Protein AF-A0A2K2TUQ7-F1 (afdb_monomer_lite)

Sequence (131 aa):
MGMMKKVKQNEDGFTLVEMLAVLVIIAVLAAVAVPSMTGFIKDAQKKSHTVQARAVLVAAQTVATEYTQRDGEPDNLKKEIVELIGDNYITEDEIGDIEIDAETRKVLSIEYTPKGGKKITINSEGVTYED

Radius of gyration: 29.23 Å; chains: 1; bounding box: 45×23×105 Å

Secondary structure (DSSP, 8-state):
------------PPPHHHHHHHHHHHHHHHHHHHHHHHHHHHHHHHHHHHHHHHHHHHHHHHHHHHHHH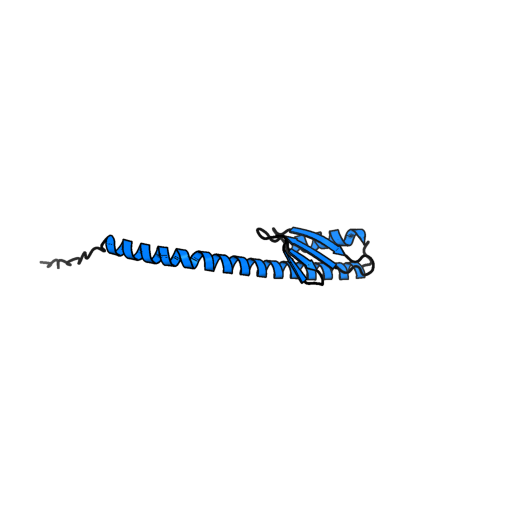TT--GGGHHHHHHHHHHHHH-SS-EEEEEEE-TTT--EEEEEEE-TTS--EEEETTEEEE--

Foldseek 3Di:
DDDPDDDPDPCPDDDPVNVVVVVVVVVVVCVVVVVVVVVVVLVVVVVVVQVLQVVLLVQLQVQLVVCVVVVHDLVCSVVSSQVVCCVPRNPPKDKDDWDADSPVRGTAWTWIGHVPAFIWIQGPVGIDTDD

Structure (mmCIF, N/CA/C/O backbone):
data_AF-A0A2K2TUQ7-F1
#
_entry.id   AF-A0A2K2TUQ7-F1
#
loop_
_atom_site.group_PDB
_atom_site.id
_atom_site.type_symbol
_atom_site.label_atom_id
_atom_site.label_alt_id
_atom_site.label_comp_id
_atom_site.label_asym_id
_atom_site.label_entity_id
_atom_site.label_seq_id
_atom_site.pdbx_PDB_ins_code
_atom_site.Cartn_x
_atom_site.Cartn_y
_atom_site.Cartn_z
_atom_site.occupancy
_atom_site.B_iso_or_equiv
_atom_site.auth_seq_id
_atom_site.auth_comp_id
_atom_site.auth_asym_id
_atom_site.auth_atom_id
_atom_site.pdbx_PDB_model_num
ATOM 1 N N . MET A 1 1 ? 9.849 -13.134 77.081 1.00 49.47 1 MET A N 1
ATOM 2 C CA . MET A 1 1 ? 8.401 -12.902 76.893 1.00 49.47 1 MET A CA 1
ATOM 3 C C . MET A 1 1 ? 8.230 -11.948 75.715 1.00 49.47 1 MET A C 1
ATOM 5 O O . MET A 1 1 ? 8.344 -10.745 75.894 1.00 49.47 1 MET A O 1
ATOM 9 N N . GLY A 1 2 ? 8.120 -12.475 74.493 1.00 50.34 2 GLY A N 1
ATOM 10 C CA . GLY A 1 2 ? 7.992 -11.656 73.282 1.00 50.34 2 GLY A CA 1
ATOM 11 C C . GLY A 1 2 ? 6.521 -11.383 72.983 1.00 50.34 2 GLY A C 1
ATOM 12 O O . GLY A 1 2 ? 5.758 -12.323 72.781 1.00 50.34 2 GLY A O 1
ATOM 13 N N . MET A 1 3 ? 6.109 -10.116 72.985 1.00 67.00 3 MET A N 1
ATOM 14 C CA . MET A 1 3 ? 4.757 -9.720 72.584 1.00 67.00 3 MET A CA 1
ATOM 15 C C . MET A 1 3 ? 4.631 -9.832 71.058 1.00 67.00 3 MET A C 1
ATOM 17 O O . MET A 1 3 ? 5.145 -8.988 70.327 1.00 67.00 3 MET A O 1
ATOM 21 N N . MET A 1 4 ? 3.933 -10.860 70.567 1.00 68.94 4 MET A N 1
ATOM 22 C CA . MET A 1 4 ? 3.491 -10.921 69.169 1.00 68.94 4 MET A CA 1
ATOM 23 C C . MET A 1 4 ? 2.420 -9.851 68.947 1.00 68.94 4 MET A C 1
ATOM 25 O O . MET A 1 4 ? 1.273 -9.979 69.378 1.00 68.94 4 MET A O 1
ATOM 29 N N . LYS A 1 5 ? 2.814 -8.760 68.291 1.00 67.56 5 LYS A N 1
ATOM 30 C CA . LYS A 1 5 ? 1.921 -7.678 67.880 1.00 67.56 5 LYS A CA 1
ATOM 31 C C . LYS A 1 5 ? 1.034 -8.210 66.747 1.00 67.56 5 LYS A C 1
ATOM 33 O O . LYS A 1 5 ? 1.520 -8.440 65.644 1.00 67.56 5 LYS A O 1
ATOM 38 N N . LYS A 1 6 ? -0.255 -8.449 67.023 1.00 65.38 6 LYS A N 1
ATOM 39 C CA . LYS A 1 6 ? -1.249 -8.805 65.996 1.00 65.38 6 LYS A CA 1
ATOM 40 C C . LYS A 1 6 ? -1.341 -7.660 64.986 1.00 65.38 6 LYS A C 1
ATOM 42 O O . LYS A 1 6 ? -1.893 -6.606 65.294 1.00 65.38 6 LYS A O 1
ATOM 47 N N . VAL A 1 7 ? -0.794 -7.871 63.795 1.00 70.88 7 VAL A N 1
ATOM 48 C CA . VAL A 1 7 ? -1.065 -7.030 62.629 1.00 70.88 7 VAL A CA 1
ATOM 49 C C . VAL A 1 7 ? -2.520 -7.293 62.247 1.00 70.88 7 VAL A C 1
ATOM 51 O O . VAL A 1 7 ? -2.854 -8.396 61.821 1.00 70.88 7 VAL A O 1
ATOM 54 N N . LYS A 1 8 ? -3.409 -6.321 62.474 1.00 64.88 8 LYS A N 1
ATOM 55 C CA . LYS A 1 8 ? -4.750 -6.344 61.879 1.00 64.88 8 LYS A CA 1
ATOM 56 C C . LYS A 1 8 ? -4.559 -6.170 60.375 1.00 64.88 8 LYS A C 1
ATOM 58 O O . LYS A 1 8 ? -4.152 -5.096 59.942 1.00 64.88 8 LYS A O 1
ATOM 63 N N . GLN A 1 9 ? -4.775 -7.232 59.608 1.00 65.75 9 GLN A N 1
ATOM 64 C CA . GLN A 1 9 ? -4.902 -7.122 58.162 1.00 65.75 9 GLN A CA 1
ATOM 65 C C . GLN A 1 9 ? -6.249 -6.440 57.901 1.00 65.75 9 GLN A C 1
ATOM 67 O O . GLN A 1 9 ? -7.291 -6.968 58.282 1.00 65.75 9 GLN A O 1
ATOM 72 N N . ASN A 1 10 ? -6.218 -5.221 57.361 1.00 64.81 10 ASN A N 1
ATOM 73 C CA . ASN A 1 10 ? -7.408 -4.579 56.811 1.00 64.81 10 ASN A CA 1
ATOM 74 C C . ASN A 1 10 ? -7.692 -5.267 55.476 1.00 64.81 10 ASN A C 1
ATOM 76 O O . ASN A 1 10 ? -7.174 -4.867 54.436 1.00 64.81 10 ASN A O 1
ATOM 80 N N . GLU A 1 11 ? -8.439 -6.362 55.532 1.00 65.50 11 GLU A N 1
ATOM 81 C CA . GLU A 1 11 ? -8.954 -7.063 54.359 1.00 65.50 11 GLU A CA 1
ATOM 82 C C . GLU A 1 11 ? -10.210 -6.338 53.859 1.00 65.50 11 GLU A C 1
ATOM 84 O O . GLU A 1 11 ? -11.313 -6.881 53.869 1.00 65.50 11 GLU A O 1
ATOM 89 N N . ASP A 1 12 ? -10.053 -5.078 53.447 1.00 71.25 12 ASP A N 1
ATOM 90 C CA . ASP A 1 12 ? -11.075 -4.387 52.665 1.00 71.25 12 ASP A CA 1
ATOM 91 C C . ASP A 1 12 ? -11.025 -4.975 51.246 1.00 71.25 12 ASP A C 1
ATOM 93 O O . ASP A 1 12 ? -10.290 -4.523 50.367 1.00 71.25 12 ASP A O 1
ATOM 97 N N . GLY A 1 13 ? -11.727 -6.094 51.065 1.00 71.62 13 GLY A N 1
ATOM 98 C CA . GLY A 1 13 ? -11.844 -6.785 49.787 1.00 71.62 13 GLY A CA 1
ATOM 99 C C . GLY A 1 13 ? -12.609 -5.937 48.775 1.00 71.62 13 GLY A C 1
ATOM 100 O O . GLY A 1 13 ? -13.677 -5.403 49.071 1.00 71.62 13 GLY A O 1
ATOM 101 N N . PHE A 1 14 ? -12.067 -5.841 47.562 1.00 75.31 14 PHE A N 1
ATOM 102 C CA . PHE A 1 14 ? -12.708 -5.153 46.445 1.00 75.31 14 PHE A CA 1
ATOM 103 C C . PHE A 1 14 ? -14.056 -5.810 46.125 1.00 75.31 14 PHE A C 1
ATOM 105 O O . PHE A 1 14 ? -14.159 -7.040 46.053 1.00 75.31 14 PHE A O 1
ATOM 112 N N . THR A 1 15 ? -15.106 -5.014 45.933 1.00 88.94 15 THR A N 1
ATOM 113 C CA . THR A 1 15 ? -16.432 -5.578 45.658 1.00 88.94 15 THR A CA 1
ATOM 114 C C . THR A 1 15 ? -16.538 -6.016 44.195 1.00 88.94 15 THR A C 1
ATOM 116 O O . THR A 1 15 ? -16.016 -5.369 43.287 1.00 88.94 15 THR A O 1
ATOM 119 N N . LEU A 1 16 ? -17.256 -7.113 43.929 1.00 88.94 16 LEU A N 1
ATOM 120 C CA . LEU A 1 16 ? -17.488 -7.590 42.555 1.00 88.94 16 LEU A CA 1
ATOM 121 C C . LEU A 1 16 ? -18.169 -6.528 41.678 1.00 88.94 16 LEU A C 1
ATOM 123 O O . LEU A 1 16 ? -17.902 -6.441 40.482 1.00 88.94 16 LEU A O 1
ATOM 127 N N . VAL A 1 17 ? -19.027 -5.706 42.289 1.00 91.81 17 VAL A N 1
ATOM 128 C CA . VAL A 1 17 ? -19.737 -4.605 41.623 1.00 91.81 17 VAL A CA 1
ATOM 129 C C . VAL A 1 17 ? -18.759 -3.557 41.096 1.00 91.81 17 VAL A C 1
ATOM 131 O O . VAL A 1 17 ? -18.927 -3.049 39.991 1.00 91.81 17 VAL A O 1
ATOM 134 N N . GLU A 1 18 ? -17.713 -3.265 41.857 1.00 89.94 18 GLU A N 1
ATOM 135 C CA . GLU A 1 18 ? -16.712 -2.259 41.517 1.00 89.94 18 GLU A CA 1
ATOM 136 C C . GLU A 1 18 ? -15.829 -2.726 40.352 1.00 89.94 18 GLU A C 1
ATOM 138 O O . GLU A 1 18 ? -15.591 -1.967 39.413 1.00 89.94 18 GLU A O 1
ATOM 143 N N . MET A 1 19 ? -15.467 -4.015 40.314 1.00 90.62 19 MET A N 1
ATOM 144 C CA . MET A 1 19 ? -14.820 -4.612 39.135 1.00 90.62 19 MET A CA 1
ATOM 145 C C . MET A 1 19 ? -15.737 -4.598 37.906 1.00 90.62 19 MET A C 1
ATOM 147 O O . MET A 1 19 ? -15.283 -4.318 36.797 1.00 90.62 19 MET A O 1
ATOM 151 N N . LEU A 1 20 ? -17.030 -4.875 38.088 1.00 93.12 20 LEU A N 1
ATOM 152 C CA . LEU A 1 20 ? -17.999 -4.893 36.993 1.00 93.12 20 LEU A CA 1
ATOM 153 C C . LEU A 1 20 ? -18.178 -3.502 36.372 1.00 93.12 20 LEU A C 1
ATOM 155 O O . LEU A 1 20 ? -18.184 -3.381 35.148 1.00 93.12 20 LEU A O 1
ATOM 159 N N . ALA A 1 21 ? -18.252 -2.450 37.192 1.00 93.81 21 ALA A N 1
ATOM 160 C CA . ALA A 1 21 ? -18.336 -1.073 36.711 1.00 93.81 21 ALA A CA 1
ATOM 161 C C . ALA A 1 21 ? -17.116 -0.684 35.853 1.00 93.81 21 ALA A C 1
ATOM 163 O O . ALA A 1 21 ? -17.275 -0.095 34.783 1.00 93.81 21 ALA A O 1
ATOM 164 N N . VAL A 1 22 ? -15.905 -1.070 36.269 1.00 95.56 22 VAL A N 1
ATOM 165 C CA . VAL A 1 22 ? -14.669 -0.800 35.514 1.00 95.56 22 VAL A CA 1
ATOM 166 C C . VAL A 1 22 ? -14.653 -1.545 34.178 1.00 95.56 22 VAL A C 1
ATOM 168 O O . VAL A 1 22 ? -14.345 -0.946 33.147 1.00 95.56 22 VAL A O 1
ATOM 171 N N . LEU A 1 23 ? -15.030 -2.828 34.164 1.00 95.31 23 LEU A N 1
ATOM 172 C CA . LEU A 1 23 ? -15.088 -3.619 32.931 1.00 95.31 23 LEU A CA 1
ATOM 173 C C . LEU A 1 23 ? -16.087 -3.044 31.924 1.00 95.31 23 LEU A C 1
ATOM 175 O O . LEU A 1 23 ? -15.787 -2.999 30.733 1.00 95.31 23 LEU A O 1
ATOM 179 N N . VAL A 1 24 ? -17.239 -2.556 32.392 1.00 96.62 24 VAL A N 1
ATOM 180 C CA . VAL A 1 24 ? -18.231 -1.891 31.535 1.00 96.62 24 VAL A CA 1
ATOM 181 C C . VAL A 1 24 ? -17.653 -0.616 30.916 1.00 96.62 24 VAL A C 1
ATOM 183 O O . VAL A 1 24 ? -17.793 -0.411 29.712 1.00 96.62 24 VAL A O 1
ATOM 186 N N . ILE A 1 25 ? -16.954 0.214 31.697 1.00 96.75 25 ILE A N 1
ATOM 187 C CA . ILE A 1 25 ? -16.318 1.435 31.175 1.00 96.75 25 ILE A CA 1
ATOM 188 C C . ILE A 1 25 ? -15.240 1.085 30.137 1.00 96.75 25 ILE A C 1
ATOM 190 O O . ILE A 1 25 ? -15.238 1.657 29.047 1.00 96.75 25 ILE A O 1
ATOM 194 N N . ILE A 1 26 ? -14.361 0.116 30.426 1.00 97.00 26 ILE A N 1
ATOM 195 C CA . ILE A 1 26 ? -13.328 -0.342 29.480 1.00 97.00 26 ILE A CA 1
ATOM 196 C C . ILE A 1 26 ? -13.967 -0.890 28.199 1.00 97.00 26 ILE A C 1
ATOM 198 O O . ILE A 1 26 ? -13.486 -0.583 27.111 1.00 97.00 26 ILE A O 1
ATOM 202 N N . ALA A 1 27 ? -15.061 -1.650 28.302 1.00 97.00 27 ALA A N 1
ATOM 203 C CA . ALA A 1 27 ? -15.759 -2.201 27.144 1.00 97.00 27 ALA A CA 1
ATOM 204 C C . ALA A 1 27 ? -16.307 -1.101 26.221 1.00 97.00 27 ALA A C 1
ATOM 206 O O . ALA A 1 27 ? -16.131 -1.177 25.005 1.00 97.00 27 ALA A O 1
ATOM 207 N N . VAL A 1 28 ? -16.913 -0.049 26.783 1.00 96.69 28 VAL A N 1
ATOM 208 C CA . VAL A 1 28 ? -17.416 1.096 26.004 1.00 96.69 28 VAL A CA 1
ATOM 209 C C . VAL A 1 28 ? -16.268 1.867 25.347 1.00 96.69 28 VAL A C 1
ATOM 211 O O . VAL A 1 28 ? -16.345 2.190 24.161 1.00 96.69 28 VAL A O 1
ATOM 214 N N . LEU A 1 29 ? -15.180 2.123 26.082 1.00 96.75 29 LEU A N 1
ATOM 215 C CA . LEU A 1 29 ? -14.001 2.801 25.535 1.00 96.75 29 LEU A CA 1
ATOM 216 C C . LEU A 1 29 ? -13.355 1.987 24.406 1.00 96.75 29 LEU A C 1
ATOM 218 O O . LEU A 1 29 ? -13.045 2.540 23.352 1.00 96.75 29 LEU A O 1
ATOM 222 N N . ALA A 1 30 ? -13.201 0.675 24.592 1.00 95.44 30 ALA A N 1
ATOM 223 C CA . ALA A 1 30 ? -12.648 -0.221 23.583 1.00 95.44 30 ALA A CA 1
ATOM 224 C C . ALA A 1 30 ? -13.522 -0.265 22.319 1.00 95.44 30 ALA A C 1
ATOM 226 O O . ALA A 1 30 ? -12.986 -0.206 21.213 1.00 95.44 30 ALA A O 1
ATOM 227 N N . ALA A 1 31 ? -14.852 -0.295 22.466 1.00 95.25 31 ALA A N 1
ATOM 228 C CA . ALA A 1 31 ? -15.782 -0.321 21.337 1.00 95.25 31 ALA A CA 1
ATOM 229 C C . ALA A 1 31 ? -15.633 0.897 20.405 1.00 95.25 31 ALA A C 1
ATOM 231 O O . ALA A 1 31 ? -15.765 0.755 19.191 1.00 95.25 31 ALA A O 1
ATOM 232 N N . VAL A 1 32 ? -15.317 2.078 20.949 1.00 93.69 32 VAL A N 1
ATOM 233 C CA . VAL A 1 32 ? -15.085 3.299 20.154 1.00 93.69 32 VAL A CA 1
ATOM 234 C C . VAL A 1 32 ? -13.627 3.409 19.684 1.00 93.69 32 VAL A C 1
ATOM 236 O O . VAL A 1 32 ? -13.367 3.851 18.564 1.00 93.69 32 VAL A O 1
ATOM 239 N N . ALA A 1 33 ? -12.662 2.995 20.508 1.00 92.56 33 ALA A N 1
ATOM 240 C CA . ALA A 1 33 ? -11.237 3.142 20.210 1.00 92.56 33 ALA A CA 1
ATOM 241 C C . ALA A 1 33 ? -10.733 2.174 19.125 1.00 92.56 33 ALA A C 1
ATOM 243 O O . ALA A 1 33 ? -9.972 2.582 18.246 1.00 92.56 33 ALA A O 1
ATOM 244 N N . VAL A 1 34 ? -11.166 0.908 19.152 1.00 92.44 34 VAL A N 1
ATOM 245 C CA . VAL A 1 34 ? -10.723 -0.130 18.203 1.00 92.44 34 VAL A CA 1
ATOM 246 C C . VAL A 1 34 ? -10.986 0.244 16.736 1.00 92.44 34 VAL A C 1
ATOM 248 O O . VAL A 1 34 ? -10.022 0.232 15.969 1.00 92.44 34 VAL A O 1
ATOM 251 N N . PRO A 1 35 ? -12.209 0.619 16.299 1.00 90.38 35 PRO A N 1
ATOM 252 C CA . PRO A 1 35 ? -12.451 0.940 14.890 1.00 90.38 35 PRO A CA 1
ATOM 253 C C . PRO A 1 35 ? -11.592 2.116 14.410 1.00 90.38 35 PRO A C 1
ATOM 255 O O . PRO A 1 35 ? -10.993 2.035 13.337 1.00 90.38 35 PRO A O 1
ATOM 258 N N . SER A 1 36 ? -11.445 3.157 15.237 1.00 90.06 36 SER A N 1
ATOM 259 C CA . SER A 1 36 ? -10.572 4.302 14.955 1.00 90.06 36 SER A CA 1
ATOM 260 C C . SER A 1 36 ? -9.122 3.859 14.728 1.00 90.06 36 SER A C 1
ATOM 262 O O . SER A 1 36 ? -8.532 4.144 13.685 1.00 90.06 36 SER A O 1
ATOM 264 N N . MET A 1 37 ? -8.572 3.056 15.645 1.00 90.69 37 MET A N 1
ATOM 265 C CA . MET A 1 37 ? -7.207 2.537 15.541 1.00 90.69 37 MET A CA 1
ATOM 266 C C . MET A 1 37 ? -7.013 1.649 14.303 1.00 90.69 37 MET A C 1
ATOM 268 O O . MET A 1 37 ? -6.002 1.775 13.614 1.00 90.69 37 MET A O 1
ATOM 272 N N . THR A 1 38 ? -7.990 0.800 13.962 1.00 90.62 38 THR A N 1
ATOM 27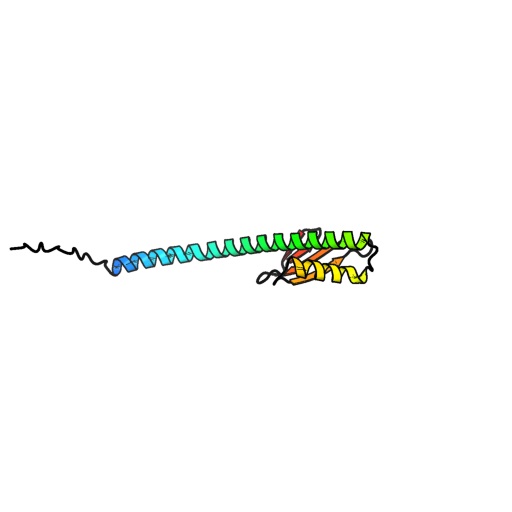3 C CA . THR A 1 38 ? -7.906 -0.028 12.745 1.00 90.62 38 THR A CA 1
ATOM 274 C C . THR A 1 38 ? -7.894 0.800 11.459 1.00 90.62 38 THR A C 1
ATOM 276 O O . THR A 1 38 ? -7.199 0.424 10.517 1.00 90.62 38 THR A O 1
ATOM 279 N N . GLY A 1 39 ? -8.605 1.933 11.411 1.00 89.06 39 GLY A N 1
ATOM 280 C CA . GLY A 1 39 ? -8.561 2.863 10.279 1.00 89.06 39 GLY A CA 1
ATOM 281 C C . GLY A 1 39 ? -7.169 3.468 10.092 1.00 89.06 39 GLY A C 1
ATOM 282 O O . GLY A 1 39 ? -6.592 3.362 9.011 1.00 89.06 39 GLY A O 1
ATOM 283 N N . PHE A 1 40 ? -6.576 3.990 11.171 1.00 91.00 40 PHE A N 1
ATOM 284 C CA . PHE A 1 40 ? -5.217 4.545 11.137 1.00 91.00 40 PHE A CA 1
ATOM 285 C C . PHE A 1 40 ? -4.162 3.521 10.706 1.00 91.00 40 PHE A C 1
ATOM 287 O O . PHE A 1 40 ? -3.250 3.864 9.954 1.00 91.00 40 PHE A O 1
ATOM 294 N N . ILE A 1 41 ? -4.285 2.266 11.152 1.00 91.25 41 ILE A N 1
ATOM 295 C CA . ILE A 1 41 ? -3.372 1.188 10.748 1.00 91.25 41 ILE A CA 1
ATOM 296 C C . ILE A 1 41 ? -3.482 0.927 9.241 1.00 91.25 41 ILE A C 1
ATOM 298 O O . ILE A 1 41 ? -2.455 0.857 8.569 1.00 91.25 41 ILE A O 1
ATOM 302 N N . LYS A 1 42 ? -4.702 0.843 8.693 1.00 90.44 42 LYS A N 1
ATOM 303 C CA . LYS A 1 42 ? -4.919 0.649 7.249 1.00 90.44 42 LYS A CA 1
ATOM 304 C C . LYS A 1 42 ? -4.340 1.800 6.425 1.00 90.44 42 LYS A C 1
ATOM 306 O O . LYS A 1 42 ? -3.680 1.556 5.419 1.00 90.44 42 LYS A O 1
ATOM 311 N N . ASP A 1 43 ? -4.527 3.042 6.868 1.00 91.25 43 ASP A N 1
ATOM 312 C CA . ASP A 1 43 ? -3.964 4.217 6.194 1.00 91.25 43 ASP A CA 1
ATOM 313 C C . ASP A 1 43 ? -2.432 4.242 6.249 1.00 91.25 43 ASP A C 1
ATOM 315 O O . ASP A 1 43 ? -1.776 4.574 5.258 1.00 91.25 43 ASP A O 1
ATOM 319 N N . ALA A 1 44 ? -1.847 3.880 7.394 1.00 92.19 44 ALA A N 1
ATOM 320 C CA . ALA A 1 44 ? -0.400 3.783 7.552 1.00 92.19 44 ALA A CA 1
ATOM 321 C C . ALA A 1 44 ? 0.191 2.688 6.650 1.00 92.19 44 ALA A C 1
ATOM 323 O O . ALA A 1 44 ? 1.175 2.944 5.956 1.00 92.19 44 ALA A O 1
ATOM 324 N N . GLN A 1 45 ? -0.441 1.511 6.596 1.00 91.00 45 GLN A N 1
ATOM 325 C CA . GLN A 1 45 ? -0.054 0.421 5.695 1.00 91.00 45 GLN A CA 1
ATOM 326 C C . GLN A 1 45 ? -0.149 0.854 4.232 1.00 91.00 45 GLN A C 1
ATOM 328 O O . GLN A 1 45 ? 0.835 0.756 3.503 1.00 91.00 45 GLN A O 1
ATOM 333 N N . LYS A 1 46 ? -1.281 1.441 3.815 1.00 90.69 46 LYS A N 1
ATOM 334 C CA . LYS A 1 46 ? -1.468 1.952 2.449 1.00 90.69 46 LYS A CA 1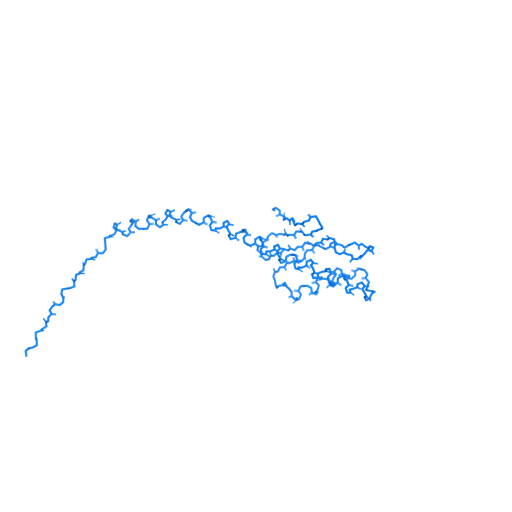
ATOM 335 C C . LYS A 1 46 ? -0.362 2.933 2.058 1.00 90.69 46 LYS A C 1
ATOM 337 O O . LYS A 1 46 ? 0.219 2.812 0.979 1.00 90.69 46 LYS A O 1
ATOM 342 N N . LYS A 1 47 ? -0.032 3.888 2.934 1.00 91.50 47 LYS A N 1
ATOM 343 C CA . LYS A 1 47 ? 1.063 4.845 2.704 1.00 91.50 47 LYS A CA 1
ATOM 344 C C . LYS A 1 47 ? 2.426 4.156 2.622 1.00 91.50 47 LYS A C 1
ATOM 346 O O . LYS A 1 47 ? 3.174 4.456 1.697 1.00 91.50 47 LYS A O 1
ATOM 351 N N . SER A 1 48 ? 2.731 3.232 3.534 1.00 90.81 48 SER A N 1
ATOM 352 C CA . SER A 1 48 ? 3.993 2.476 3.532 1.00 90.81 48 SER A CA 1
ATOM 353 C C . SER A 1 48 ? 4.178 1.717 2.222 1.00 90.81 48 SER A C 1
ATOM 355 O O . SER A 1 48 ? 5.202 1.867 1.559 1.00 90.81 48 SER A O 1
ATOM 357 N N . HIS A 1 49 ? 3.152 0.987 1.790 1.00 90.38 49 HIS A N 1
ATOM 358 C CA . HIS A 1 49 ? 3.192 0.233 0.542 1.00 90.38 49 HIS A CA 1
ATOM 359 C C . HIS A 1 49 ? 3.320 1.127 -0.687 1.00 90.38 49 HIS A C 1
ATOM 361 O O . HIS A 1 49 ? 4.013 0.793 -1.639 1.00 90.38 49 HIS A O 1
ATOM 367 N N . THR A 1 50 ? 2.716 2.313 -0.652 1.00 90.62 50 THR A N 1
ATOM 368 C CA . THR A 1 50 ? 2.873 3.299 -1.728 1.00 90.62 50 THR A CA 1
ATOM 369 C C . THR A 1 50 ? 4.307 3.808 -1.830 1.00 90.62 50 THR A C 1
ATOM 371 O O . THR A 1 50 ? 4.816 4.017 -2.928 1.00 90.62 50 THR A O 1
ATOM 374 N N . VAL A 1 51 ? 4.974 4.018 -0.693 1.00 90.12 51 VAL A N 1
ATOM 375 C CA . VAL A 1 51 ? 6.390 4.408 -0.663 1.00 90.12 51 VAL A CA 1
ATOM 376 C C . VAL A 1 51 ? 7.271 3.275 -1.192 1.00 90.12 51 VAL A C 1
ATOM 378 O O . VAL A 1 51 ? 8.161 3.542 -1.995 1.00 90.12 51 VAL A O 1
ATOM 381 N N . GLN A 1 52 ? 6.992 2.026 -0.808 1.00 87.94 52 GLN A N 1
ATOM 382 C CA . GLN A 1 52 ? 7.697 0.845 -1.322 1.00 87.94 52 GLN A CA 1
ATOM 383 C C . GLN A 1 52 ? 7.540 0.711 -2.840 1.00 87.94 52 GLN A C 1
ATOM 385 O O . GLN A 1 52 ? 8.534 0.644 -3.555 1.00 87.94 52 GLN A O 1
ATOM 390 N N . ALA A 1 53 ? 6.312 0.797 -3.351 1.00 88.88 53 ALA A N 1
ATOM 391 C CA . ALA A 1 53 ? 6.032 0.755 -4.782 1.00 88.88 53 ALA A CA 1
ATOM 392 C C . ALA A 1 53 ? 6.781 1.860 -5.556 1.00 88.88 53 ALA A C 1
ATOM 394 O O . ALA A 1 53 ? 7.324 1.623 -6.634 1.00 88.88 53 ALA A O 1
ATOM 395 N N . ARG A 1 54 ? 6.881 3.076 -4.994 1.00 89.44 54 ARG A N 1
ATOM 396 C CA . ARG A 1 54 ? 7.685 4.158 -5.593 1.00 89.44 54 ARG A CA 1
ATOM 397 C C . ARG A 1 54 ? 9.175 3.833 -5.608 1.00 89.44 54 ARG A C 1
ATOM 399 O O . ARG A 1 54 ? 9.846 4.168 -6.579 1.00 89.44 54 ARG A O 1
ATOM 406 N N . ALA A 1 55 ? 9.691 3.203 -4.556 1.00 88.25 55 ALA A N 1
ATOM 407 C CA . ALA A 1 55 ? 11.081 2.763 -4.519 1.00 88.25 55 ALA A CA 1
ATOM 408 C C . ALA A 1 55 ? 11.359 1.716 -5.610 1.00 88.25 55 ALA A C 1
ATOM 410 O O . ALA A 1 55 ? 12.361 1.832 -6.311 1.00 88.25 55 ALA A O 1
ATOM 411 N N . VAL A 1 56 ? 10.433 0.774 -5.823 1.00 88.38 56 VAL A N 1
ATOM 412 C CA . VAL A 1 56 ? 10.496 -0.210 -6.918 1.00 88.38 56 VAL A CA 1
ATOM 413 C C . VAL A 1 56 ? 10.511 0.478 -8.286 1.00 88.38 56 VAL A C 1
ATOM 415 O O . VAL A 1 56 ? 11.354 0.150 -9.116 1.00 88.38 56 VAL A O 1
ATOM 418 N N . LEU A 1 57 ? 9.659 1.486 -8.513 1.00 88.81 57 LEU A N 1
ATOM 419 C CA . LEU A 1 57 ? 9.675 2.263 -9.761 1.00 88.81 57 LEU A CA 1
ATOM 420 C C . LEU A 1 57 ? 11.027 2.935 -10.018 1.00 88.81 57 LEU A C 1
ATOM 422 O O . LEU A 1 57 ? 11.561 2.843 -11.121 1.00 88.81 57 LEU A O 1
ATOM 426 N N . VAL A 1 58 ? 11.596 3.590 -9.006 1.00 89.44 58 VAL A N 1
ATOM 427 C CA . VAL A 1 58 ? 12.906 4.245 -9.130 1.00 89.44 58 VAL A CA 1
ATOM 428 C C . VAL A 1 58 ? 14.012 3.218 -9.390 1.00 89.44 58 VAL A C 1
ATOM 430 O O . VAL A 1 58 ? 14.883 3.452 -10.231 1.00 89.44 58 VAL A O 1
ATOM 433 N N . ALA A 1 59 ? 13.971 2.064 -8.720 1.00 88.94 59 ALA A N 1
ATOM 434 C CA . ALA A 1 59 ? 14.921 0.981 -8.953 1.00 88.94 59 ALA A CA 1
ATOM 435 C C . ALA A 1 59 ? 14.823 0.453 -10.393 1.00 88.94 59 ALA A C 1
ATOM 437 O O . ALA A 1 59 ? 15.834 0.367 -11.085 1.00 88.94 59 ALA A O 1
ATOM 438 N N . ALA A 1 60 ? 13.612 0.208 -10.893 1.00 89.69 60 ALA A N 1
ATOM 439 C CA . ALA A 1 60 ? 13.384 -0.248 -12.261 1.00 89.69 60 ALA A CA 1
ATOM 440 C C . ALA A 1 60 ? 13.847 0.770 -13.305 1.00 89.69 60 ALA A C 1
ATOM 442 O O . ALA A 1 60 ? 14.458 0.400 -14.303 1.00 89.69 60 ALA A O 1
ATOM 443 N N . GLN A 1 61 ? 13.604 2.063 -13.069 1.00 89.69 61 GLN A N 1
ATOM 444 C CA . GLN A 1 61 ? 14.107 3.132 -13.934 1.00 89.69 61 GLN A CA 1
ATOM 445 C C . GLN A 1 61 ? 15.637 3.184 -13.948 1.00 89.69 61 GLN A C 1
ATOM 447 O O . GLN A 1 61 ? 16.236 3.436 -14.996 1.00 89.69 61 GLN A O 1
ATOM 452 N N . THR A 1 62 ? 16.269 2.925 -12.802 1.00 90.19 62 THR A N 1
ATOM 453 C CA . THR A 1 62 ? 17.730 2.851 -12.688 1.00 90.19 62 THR A CA 1
ATOM 454 C C . THR A 1 62 ? 18.265 1.681 -13.510 1.00 90.19 62 THR A C 1
ATOM 456 O O . THR A 1 62 ? 19.106 1.895 -14.381 1.00 90.19 62 THR A O 1
ATOM 459 N N . VAL A 1 63 ? 17.692 0.484 -13.337 1.00 89.19 63 VAL A N 1
ATOM 460 C CA . VAL A 1 63 ? 18.046 -0.708 -14.126 1.00 89.19 63 VAL A CA 1
ATOM 461 C C . VAL A 1 63 ? 17.844 -0.459 -15.622 1.00 89.19 63 VAL A C 1
ATOM 463 O O . VAL A 1 63 ? 18.745 -0.711 -16.412 1.00 89.19 63 VAL A O 1
ATOM 466 N N . ALA A 1 64 ? 16.709 0.113 -16.032 1.00 89.19 64 ALA A N 1
ATOM 467 C CA . ALA A 1 64 ? 16.440 0.418 -17.438 1.00 89.19 64 ALA A CA 1
ATOM 468 C C . ALA A 1 64 ? 17.440 1.413 -18.044 1.00 89.19 64 ALA A C 1
ATOM 470 O O . ALA A 1 64 ? 17.843 1.280 -19.206 1.00 89.19 64 ALA A O 1
ATOM 471 N N . THR A 1 65 ? 17.881 2.387 -17.249 1.00 89.19 65 THR A N 1
ATOM 472 C CA . THR A 1 65 ? 18.900 3.357 -17.658 1.00 89.19 65 THR A CA 1
ATOM 473 C C . THR A 1 65 ? 20.257 2.680 -17.854 1.00 89.19 65 THR A C 1
ATOM 475 O O . THR A 1 65 ? 20.904 2.900 -18.878 1.00 89.19 65 THR A O 1
ATOM 478 N N . GLU A 1 66 ? 20.680 1.832 -16.916 1.00 88.19 66 GLU A N 1
ATOM 479 C CA . GLU A 1 66 ? 21.933 1.069 -17.013 1.00 88.19 66 GLU A CA 1
ATOM 480 C C . GLU A 1 66 ? 21.912 0.074 -18.179 1.00 88.19 66 GLU A C 1
ATOM 482 O O . GLU A 1 66 ? 22.875 -0.024 -18.942 1.00 88.19 66 GLU A O 1
ATOM 487 N N . TYR A 1 67 ? 20.787 -0.614 -18.369 1.00 87.06 67 TYR A N 1
ATOM 488 C CA . TYR A 1 67 ? 20.579 -1.566 -19.455 1.00 87.06 67 TYR A CA 1
ATOM 489 C C . TYR A 1 67 ? 20.687 -0.900 -20.830 1.00 87.06 67 TYR A C 1
ATOM 491 O O . TYR A 1 67 ? 21.324 -1.420 -21.748 1.00 87.06 67 TYR A O 1
ATOM 499 N N . THR A 1 68 ? 20.114 0.300 -20.954 1.00 85.19 68 THR A N 1
ATOM 500 C CA . THR A 1 68 ? 20.183 1.098 -22.181 1.00 85.19 68 THR A CA 1
ATOM 501 C C . THR A 1 68 ? 21.609 1.551 -22.484 1.00 85.19 68 THR A C 1
ATOM 503 O O . THR A 1 68 ? 22.008 1.519 -23.642 1.00 85.19 68 THR A O 1
ATOM 506 N N . GLN A 1 69 ? 22.395 1.918 -21.466 1.00 87.19 69 GLN A N 1
ATOM 507 C CA . GLN A 1 69 ? 23.801 2.312 -21.642 1.00 87.19 69 GLN A CA 1
ATOM 508 C C . GLN A 1 69 ? 24.704 1.159 -22.096 1.00 87.19 69 GLN A C 1
ATOM 510 O O . GLN A 1 69 ? 25.746 1.398 -22.699 1.00 87.19 69 GLN A O 1
ATOM 515 N N . ARG A 1 70 ? 24.326 -0.083 -21.789 1.00 88.81 70 ARG A N 1
ATOM 516 C CA . ARG A 1 70 ? 25.088 -1.287 -22.142 1.00 88.81 70 ARG A CA 1
ATOM 517 C C . ARG A 1 70 ? 24.649 -1.920 -23.465 1.00 88.81 70 ARG A C 1
ATOM 519 O O . ARG A 1 70 ? 25.098 -3.024 -23.761 1.00 88.81 70 ARG A O 1
ATOM 526 N N . ASP A 1 71 ? 23.775 -1.252 -24.222 1.00 81.94 71 ASP A N 1
ATOM 527 C CA . ASP A 1 71 ? 23.174 -1.768 -25.458 1.00 81.94 71 ASP A CA 1
ATOM 528 C C . ASP A 1 71 ? 22.538 -3.160 -25.287 1.00 81.94 71 ASP A C 1
ATOM 530 O O . ASP A 1 71 ? 22.647 -4.033 -26.148 1.00 81.94 71 ASP A O 1
ATOM 534 N N . GLY A 1 72 ? 21.863 -3.377 -24.155 1.00 79.06 72 GLY A N 1
ATOM 535 C CA . GLY A 1 72 ? 21.156 -4.626 -23.899 1.00 79.06 72 GLY A CA 1
ATOM 536 C C . GLY A 1 72 ? 20.002 -4.880 -24.883 1.00 79.06 72 GLY A C 1
ATOM 537 O O . GLY A 1 72 ? 19.399 -3.951 -25.433 1.00 79.06 72 GLY A O 1
ATOM 538 N N . GLU A 1 73 ? 19.680 -6.157 -25.093 1.00 81.44 73 GLU A N 1
ATOM 539 C CA . GLU A 1 73 ? 18.584 -6.600 -25.956 1.00 81.44 73 GLU A CA 1
ATOM 540 C C . GLU A 1 73 ? 17.212 -6.227 -25.353 1.00 81.44 73 GLU A C 1
ATOM 542 O O . GLU A 1 73 ? 16.897 -6.660 -24.243 1.00 81.44 73 GLU A O 1
ATOM 547 N N . PRO A 1 74 ? 16.364 -5.450 -26.056 1.00 73.88 74 PRO A N 1
ATOM 548 C CA . PRO A 1 74 ? 15.128 -4.892 -25.493 1.00 73.88 74 PRO A CA 1
ATOM 549 C C . PRO A 1 74 ? 14.207 -5.914 -24.815 1.00 73.88 74 PRO A C 1
ATOM 551 O O . PRO A 1 74 ? 13.599 -5.610 -23.789 1.00 73.88 74 PRO A O 1
ATOM 554 N N . ASP A 1 75 ? 14.152 -7.133 -25.350 1.00 80.44 75 ASP A N 1
ATOM 555 C CA . ASP A 1 75 ? 13.266 -8.197 -24.876 1.00 80.44 75 ASP A CA 1
ATOM 556 C C . ASP A 1 75 ? 13.653 -8.727 -23.483 1.00 80.44 75 ASP A C 1
ATOM 558 O O . ASP A 1 75 ? 12.805 -9.244 -22.755 1.00 80.44 75 ASP A O 1
ATOM 562 N N . ASN A 1 76 ? 14.910 -8.544 -23.063 1.00 85.38 76 ASN A N 1
ATOM 563 C CA . ASN A 1 76 ? 15.406 -9.030 -21.773 1.00 85.38 76 ASN A CA 1
ATOM 564 C C . ASN A 1 76 ? 15.315 -7.985 -20.651 1.00 85.38 76 ASN A C 1
ATOM 566 O O . ASN A 1 76 ? 15.466 -8.336 -19.480 1.00 85.38 76 ASN A O 1
ATOM 570 N N . LEU A 1 77 ? 15.016 -6.720 -20.969 1.00 84.62 77 LEU A N 1
ATOM 571 C CA . LEU A 1 77 ? 14.984 -5.637 -19.984 1.00 84.62 77 LEU A CA 1
ATOM 572 C C . LEU A 1 77 ? 13.977 -5.900 -18.853 1.00 84.62 77 LEU A C 1
ATOM 574 O O . LEU A 1 77 ? 14.299 -5.727 -17.680 1.00 84.62 77 LEU A O 1
ATOM 578 N N . LYS A 1 78 ? 12.763 -6.359 -19.185 1.00 85.06 78 LYS A N 1
ATOM 579 C CA . LYS A 1 78 ? 11.741 -6.668 -18.169 1.00 85.06 78 LYS A CA 1
ATOM 580 C C . LYS A 1 78 ? 12.221 -7.739 -17.191 1.00 85.06 78 LYS A C 1
ATOM 582 O O . LYS A 1 78 ? 12.017 -7.609 -15.989 1.00 85.06 78 LYS A O 1
ATOM 587 N N . LYS A 1 79 ? 12.875 -8.779 -17.711 1.00 86.00 79 LYS A N 1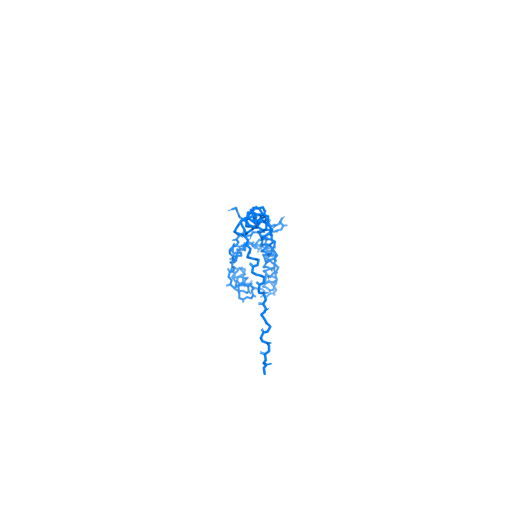
ATOM 588 C CA . LYS A 1 79 ? 13.398 -9.884 -16.908 1.00 86.00 79 LYS A CA 1
ATOM 589 C C . LYS A 1 79 ? 14.490 -9.404 -15.951 1.00 86.00 79 LYS A C 1
ATOM 591 O O . LYS A 1 79 ? 14.435 -9.731 -14.772 1.00 86.00 79 LYS A O 1
ATOM 596 N N . GLU A 1 80 ? 15.423 -8.590 -16.439 1.00 86.25 80 GLU A N 1
ATOM 597 C CA . GLU A 1 80 ? 16.515 -8.050 -15.620 1.00 86.25 80 GLU A CA 1
ATOM 598 C C . GLU A 1 80 ? 15.999 -7.120 -14.511 1.00 86.25 80 GLU A C 1
ATOM 600 O O . GLU A 1 80 ? 16.474 -7.187 -13.379 1.00 86.25 80 GLU A O 1
ATOM 605 N N . ILE A 1 81 ? 14.969 -6.311 -14.793 1.00 87.06 81 ILE A N 1
ATOM 606 C CA . ILE A 1 81 ? 14.305 -5.492 -13.769 1.00 87.06 81 ILE A CA 1
ATOM 607 C C . ILE A 1 81 ? 13.714 -6.372 -12.658 1.00 87.06 81 ILE A C 1
ATOM 609 O O . ILE A 1 81 ? 13.922 -6.083 -11.479 1.00 87.06 81 ILE A O 1
ATOM 613 N N . VAL A 1 82 ? 12.988 -7.438 -13.009 1.00 85.81 82 VAL A N 1
ATOM 614 C CA . VAL A 1 82 ? 12.364 -8.322 -12.011 1.00 85.81 82 VAL A CA 1
ATOM 615 C C . VAL A 1 82 ? 13.419 -9.068 -11.190 1.00 85.81 82 VAL A C 1
ATOM 617 O O . VAL A 1 82 ? 13.303 -9.101 -9.967 1.00 85.81 82 VAL A O 1
ATOM 620 N N . GLU A 1 83 ? 14.461 -9.614 -11.826 1.00 84.50 83 GLU A N 1
ATOM 621 C CA . GLU A 1 83 ? 15.537 -10.341 -11.133 1.00 84.50 83 GLU A CA 1
ATOM 622 C C . GLU A 1 83 ? 16.296 -9.435 -10.147 1.00 84.50 83 GLU A C 1
ATOM 624 O O . GLU A 1 83 ? 16.450 -9.781 -8.977 1.00 84.50 83 GLU A O 1
ATOM 629 N N . LEU A 1 84 ? 16.718 -8.240 -10.575 1.00 79.94 84 LEU A N 1
ATOM 630 C CA . LEU A 1 84 ? 17.540 -7.356 -9.740 1.00 79.94 84 LEU A CA 1
ATOM 631 C C . LEU A 1 84 ? 16.770 -6.701 -8.589 1.00 79.94 84 LEU A C 1
ATOM 633 O O . LEU A 1 84 ? 17.349 -6.433 -7.533 1.00 79.94 84 LEU A O 1
ATOM 637 N N . ILE A 1 85 ? 15.480 -6.412 -8.778 1.00 80.12 85 ILE A N 1
ATOM 638 C CA . ILE A 1 85 ? 14.659 -5.831 -7.710 1.00 80.12 85 ILE A CA 1
ATOM 639 C C . ILE A 1 85 ? 14.177 -6.920 -6.748 1.00 80.12 85 ILE A C 1
ATOM 641 O O . ILE A 1 85 ? 14.193 -6.694 -5.535 1.00 80.12 85 ILE A O 1
ATOM 645 N N . GLY A 1 86 ? 13.790 -8.090 -7.270 1.00 72.69 86 GLY A N 1
ATOM 646 C CA . GLY A 1 86 ? 13.341 -9.231 -6.475 1.00 72.69 86 GLY A CA 1
ATOM 647 C C . GLY A 1 86 ? 14.372 -9.651 -5.427 1.00 72.69 86 GLY A C 1
ATOM 648 O O . GLY A 1 86 ? 14.035 -9.759 -4.252 1.00 72.69 86 GLY A O 1
ATOM 649 N N . ASP A 1 87 ? 15.644 -9.765 -5.813 1.00 67.50 87 ASP A N 1
ATOM 650 C CA . ASP A 1 87 ? 16.704 -10.229 -4.907 1.00 67.50 87 ASP A CA 1
ATOM 651 C C . ASP A 1 87 ? 17.095 -9.215 -3.813 1.00 67.50 87 ASP A C 1
ATOM 653 O O . ASP A 1 87 ? 17.587 -9.611 -2.755 1.00 67.50 87 ASP A O 1
ATOM 657 N N . ASN A 1 88 ? 16.884 -7.909 -4.031 1.00 62.97 88 ASN A N 1
ATOM 658 C CA . ASN A 1 88 ? 17.411 -6.856 -3.148 1.00 62.97 88 ASN A CA 1
ATOM 659 C C . ASN A 1 88 ? 16.359 -6.094 -2.330 1.00 62.97 88 ASN A C 1
ATOM 661 O O . ASN A 1 88 ? 16.718 -5.478 -1.325 1.00 62.97 88 ASN A O 1
ATOM 665 N N . TYR A 1 89 ? 15.089 -6.085 -2.742 1.00 60.97 89 TYR A N 1
ATOM 666 C CA . TYR A 1 89 ? 14.069 -5.227 -2.122 1.00 60.97 89 TYR A CA 1
ATOM 667 C C . TYR A 1 89 ? 12.823 -5.968 -1.644 1.00 60.97 89 TYR A C 1
ATOM 669 O O . TYR A 1 89 ? 12.029 -5.381 -0.909 1.00 60.97 89 TYR A O 1
ATOM 677 N N . ILE A 1 90 ? 12.638 -7.228 -2.045 1.00 62.06 90 ILE A N 1
ATOM 678 C CA . ILE A 1 90 ? 11.335 -7.877 -1.975 1.00 62.06 90 ILE A CA 1
ATOM 679 C C . ILE A 1 90 ? 11.475 -9.328 -1.501 1.00 62.06 90 ILE A C 1
ATOM 681 O O . ILE A 1 90 ? 11.752 -10.228 -2.280 1.00 62.06 90 ILE A O 1
ATOM 685 N N . THR A 1 91 ? 11.261 -9.586 -0.209 1.00 60.53 91 THR A N 1
ATOM 686 C CA . THR A 1 91 ? 11.282 -10.968 0.309 1.00 60.53 91 THR A CA 1
ATOM 687 C C . THR A 1 91 ? 9.929 -11.671 0.196 1.00 60.53 91 THR A C 1
ATOM 689 O O . THR A 1 91 ? 9.887 -12.897 0.203 1.00 60.53 91 THR A O 1
ATOM 692 N N . GLU A 1 92 ? 8.822 -10.918 0.139 1.00 68.50 92 GLU A N 1
ATOM 693 C CA . GLU A 1 92 ? 7.447 -11.456 0.149 1.00 68.50 92 GLU A CA 1
ATOM 694 C C . GLU A 1 92 ? 6.428 -10.603 -0.634 1.00 68.50 9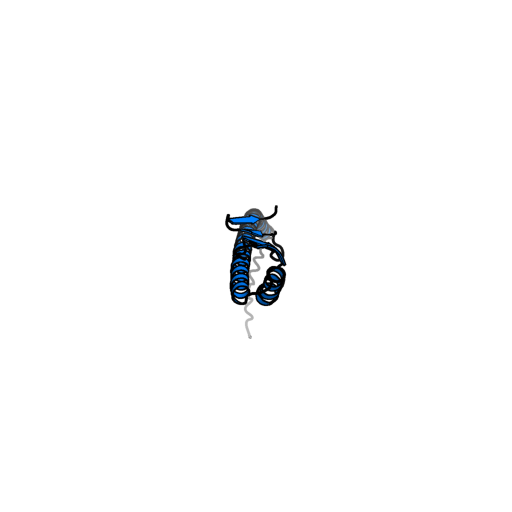2 GLU A C 1
ATOM 696 O O . GLU A 1 92 ? 5.233 -10.895 -0.594 1.00 68.50 92 GLU A O 1
ATOM 701 N N . ASP A 1 93 ? 6.880 -9.542 -1.305 1.00 80.19 93 ASP A N 1
ATOM 702 C CA . ASP A 1 93 ? 6.040 -8.754 -2.212 1.00 80.19 93 ASP A CA 1
ATOM 703 C C . ASP A 1 93 ? 6.174 -9.311 -3.641 1.00 80.19 93 ASP A C 1
ATOM 705 O O . ASP A 1 93 ? 7.065 -10.108 -3.935 1.00 80.19 93 ASP A O 1
ATOM 709 N N . GLU A 1 94 ? 5.299 -8.901 -4.550 1.00 83.56 94 GLU A N 1
ATOM 710 C CA . GLU A 1 94 ? 5.322 -9.361 -5.939 1.00 83.56 94 GLU A CA 1
ATOM 711 C C . GLU A 1 94 ? 5.412 -8.167 -6.889 1.00 83.56 94 GLU A C 1
ATOM 713 O O . GLU A 1 94 ? 4.667 -7.194 -6.755 1.00 83.56 94 GLU A O 1
ATOM 718 N N . ILE A 1 95 ? 6.317 -8.240 -7.866 1.00 86.06 95 ILE A N 1
ATOM 719 C CA . ILE A 1 95 ? 6.317 -7.325 -9.012 1.00 86.06 95 ILE A CA 1
ATOM 720 C C . ILE A 1 95 ? 5.456 -7.969 -10.094 1.00 86.06 95 ILE A C 1
ATOM 722 O O . ILE A 1 95 ? 5.725 -9.094 -10.512 1.00 86.06 95 ILE A O 1
ATOM 726 N N . GLY A 1 96 ? 4.406 -7.265 -10.504 1.00 85.00 96 GLY A N 1
ATOM 727 C CA . GLY A 1 96 ? 3.520 -7.677 -11.585 1.00 85.00 96 GLY A CA 1
ATOM 728 C C . GLY A 1 96 ? 4.001 -7.148 -12.933 1.00 85.00 96 GLY A C 1
ATOM 729 O O . GLY A 1 96 ? 5.196 -7.135 -13.233 1.00 85.00 96 GLY A O 1
ATOM 730 N N . ASP A 1 97 ? 3.057 -6.698 -13.754 1.00 86.69 97 ASP A N 1
ATOM 731 C CA . ASP A 1 97 ? 3.369 -6.149 -15.066 1.00 86.69 97 ASP A CA 1
ATOM 732 C C . ASP A 1 97 ? 4.210 -4.866 -14.993 1.00 86.69 97 ASP A C 1
ATOM 734 O O . ASP A 1 97 ? 4.025 -3.991 -14.144 1.00 86.69 97 ASP A O 1
ATOM 738 N N . ILE A 1 98 ? 5.145 -4.760 -15.937 1.00 88.81 98 ILE A N 1
ATOM 739 C CA . ILE A 1 98 ? 5.984 -3.583 -16.156 1.00 88.81 98 ILE A CA 1
ATOM 740 C C . ILE A 1 98 ? 5.758 -3.123 -17.590 1.00 88.81 98 ILE A C 1
ATOM 742 O O . ILE A 1 98 ? 6.011 -3.874 -18.544 1.00 88.81 98 ILE A O 1
ATOM 746 N N . GLU A 1 99 ? 5.311 -1.883 -17.754 1.00 89.69 99 GLU A N 1
ATOM 747 C CA . GLU A 1 99 ? 5.183 -1.250 -19.060 1.00 89.69 99 GLU A CA 1
ATOM 748 C C . GLU A 1 99 ? 6.420 -0.403 -19.345 1.00 89.69 99 GLU A C 1
ATOM 750 O O . GLU A 1 99 ? 6.848 0.414 -18.526 1.00 89.69 99 GLU A O 1
ATOM 755 N N . ILE A 1 100 ? 7.013 -0.619 -20.516 1.00 88.31 100 ILE A N 1
ATOM 756 C CA . ILE A 1 100 ? 8.228 0.060 -20.955 1.00 88.31 100 ILE A CA 1
ATOM 757 C C . ILE A 1 100 ? 7.959 0.633 -22.336 1.00 88.31 100 ILE A C 1
ATOM 759 O O . ILE A 1 100 ? 7.444 -0.058 -23.214 1.00 88.31 100 ILE A O 1
ATOM 763 N N . ASP A 1 101 ? 8.336 1.888 -22.523 1.00 87.50 101 ASP A N 1
ATOM 764 C CA . ASP A 1 101 ? 8.303 2.544 -23.818 1.00 87.50 101 ASP A CA 1
ATOM 765 C C . ASP A 1 101 ? 9.343 1.913 -24.758 1.00 87.50 101 ASP A C 1
ATOM 767 O O . ASP A 1 101 ? 10.537 1.891 -24.453 1.00 87.50 101 ASP A O 1
ATOM 771 N N . ALA A 1 102 ? 8.898 1.379 -25.895 1.00 79.50 102 ALA A N 1
ATOM 772 C CA . ALA A 1 102 ? 9.749 0.596 -26.793 1.00 79.50 102 ALA A CA 1
ATOM 773 C C . ALA A 1 102 ? 10.860 1.423 -27.469 1.00 79.50 102 ALA A C 1
ATOM 775 O O . ALA A 1 102 ? 11.902 0.874 -27.828 1.00 79.50 102 ALA A O 1
ATOM 776 N N . GLU A 1 103 ? 10.658 2.733 -27.633 1.00 81.31 103 GLU A N 1
ATOM 777 C CA . GLU A 1 103 ? 11.603 3.618 -28.321 1.00 81.31 103 GLU A CA 1
ATOM 778 C C . GLU A 1 103 ? 12.621 4.220 -27.348 1.00 81.31 103 GLU A C 1
ATOM 780 O O . GLU A 1 103 ? 13.821 4.254 -27.615 1.00 81.31 103 GLU A O 1
ATOM 785 N N . THR A 1 104 ? 12.146 4.683 -26.193 1.00 83.12 104 THR A N 1
ATOM 786 C CA . THR A 1 104 ? 12.957 5.387 -25.192 1.00 83.12 104 THR A CA 1
ATOM 787 C C . THR A 1 104 ? 13.471 4.482 -24.080 1.00 83.12 104 THR A C 1
ATOM 789 O O . THR A 1 104 ? 14.292 4.928 -23.277 1.00 83.12 104 THR A O 1
ATOM 792 N N . ARG A 1 105 ? 12.992 3.231 -24.013 1.00 81.81 105 ARG A N 1
ATOM 793 C CA . ARG A 1 105 ? 13.301 2.238 -22.969 1.00 81.81 105 ARG A CA 1
ATOM 794 C C . ARG A 1 105 ? 12.982 2.723 -21.551 1.00 81.81 105 ARG A C 1
ATOM 796 O O . ARG A 1 105 ? 13.514 2.208 -20.570 1.00 81.81 105 ARG A O 1
ATOM 803 N N . LYS A 1 106 ? 12.111 3.727 -21.423 1.00 86.69 106 LYS A N 1
ATOM 804 C CA . LYS A 1 106 ? 11.681 4.269 -20.133 1.00 86.69 106 LYS A CA 1
ATOM 805 C C . LYS A 1 106 ? 10.582 3.407 -19.537 1.00 86.69 106 LYS A C 1
ATOM 807 O O . LYS A 1 106 ? 9.646 3.027 -20.231 1.00 86.69 106 LYS A O 1
ATOM 812 N N . VAL A 1 107 ? 10.665 3.166 -18.233 1.00 89.88 107 VAL A N 1
ATOM 813 C CA . VAL A 1 107 ? 9.589 2.514 -17.481 1.00 89.88 107 VAL A CA 1
ATOM 814 C C . VAL A 1 107 ? 8.410 3.484 -17.357 1.00 89.88 107 VAL A C 1
ATOM 816 O O . VAL A 1 107 ? 8.549 4.546 -16.744 1.00 89.88 107 VAL A O 1
ATOM 819 N N . LEU A 1 108 ? 7.278 3.122 -17.963 1.00 90.38 108 LEU A N 1
ATOM 820 C CA . LEU A 1 108 ? 6.031 3.892 -17.982 1.00 90.38 108 LEU A CA 1
ATOM 821 C C . LEU A 1 108 ? 5.140 3.548 -16.790 1.00 90.38 108 LEU A C 1
ATOM 823 O O . LEU A 1 108 ? 4.557 4.447 -16.178 1.00 90.38 108 LEU A O 1
ATOM 827 N N . SER A 1 109 ? 5.063 2.262 -16.441 1.00 91.38 109 SER A N 1
ATOM 828 C CA . SER A 1 109 ? 4.298 1.800 -15.289 1.00 91.38 109 SER A CA 1
ATOM 829 C C . SER A 1 109 ? 4.874 0.533 -14.660 1.00 91.38 109 SER A C 1
ATOM 831 O O . SER A 1 109 ? 5.574 -0.241 -15.316 1.00 91.38 109 SER A O 1
ATOM 833 N N . ILE A 1 110 ? 4.586 0.347 -13.369 1.00 91.19 110 ILE A N 1
ATOM 834 C CA . ILE A 1 110 ? 4.863 -0.886 -12.624 1.00 91.19 110 ILE A CA 1
ATOM 835 C C . ILE A 1 110 ? 3.656 -1.250 -11.773 1.00 91.19 110 ILE A C 1
ATOM 837 O O . ILE A 1 110 ? 3.120 -0.400 -11.054 1.00 91.19 110 ILE A O 1
ATOM 841 N N . GLU A 1 111 ? 3.303 -2.531 -11.799 1.00 92.06 111 GLU A N 1
ATOM 842 C CA . GLU A 1 111 ? 2.462 -3.168 -10.797 1.00 92.06 111 GLU A CA 1
ATOM 843 C C . GLU A 1 111 ? 3.314 -3.755 -9.665 1.00 92.06 111 GLU A C 1
ATOM 8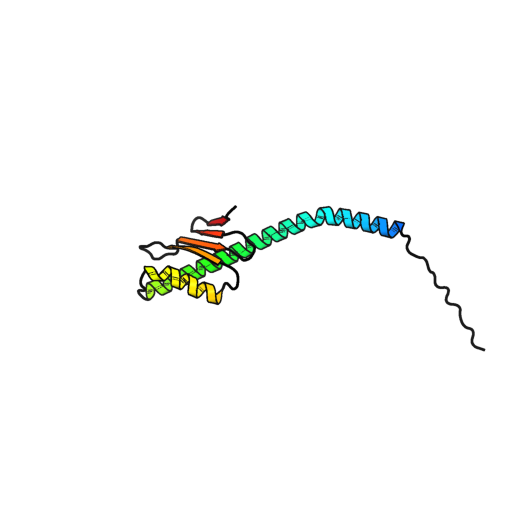45 O O . GLU A 1 111 ? 4.273 -4.494 -9.886 1.00 92.06 111 GLU A O 1
ATOM 850 N N . TYR A 1 112 ? 2.945 -3.440 -8.429 1.00 90.19 112 TYR A N 1
ATOM 851 C CA . TYR A 1 112 ? 3.584 -3.941 -7.219 1.00 90.19 112 TYR A CA 1
ATOM 852 C C . TYR A 1 112 ? 2.516 -4.378 -6.218 1.00 90.19 112 TYR A C 1
ATOM 854 O O . TYR A 1 112 ? 1.614 -3.608 -5.881 1.00 90.19 112 TYR A O 1
ATOM 862 N N . THR A 1 113 ? 2.633 -5.600 -5.712 1.00 90.81 113 THR A N 1
ATOM 863 C CA . THR A 1 113 ? 1.720 -6.170 -4.721 1.00 90.81 113 THR A CA 1
ATOM 864 C C . THR A 1 113 ? 2.480 -6.416 -3.422 1.00 90.81 113 THR A C 1
ATOM 866 O O . THR A 1 113 ? 3.210 -7.398 -3.326 1.00 90.81 113 THR A O 1
ATOM 869 N N . PRO A 1 114 ? 2.335 -5.544 -2.412 1.00 88.12 114 PRO A N 1
ATOM 870 C CA . PRO A 1 114 ? 2.929 -5.768 -1.101 1.00 88.12 114 PRO A CA 1
ATOM 871 C C . PRO A 1 114 ? 2.285 -6.965 -0.397 1.00 88.12 114 PRO A C 1
ATOM 873 O O . PRO A 1 114 ? 1.077 -7.198 -0.517 1.00 88.12 114 PRO A O 1
ATOM 876 N N . LYS A 1 115 ? 3.048 -7.658 0.448 1.00 84.94 115 LYS A N 1
ATOM 877 C CA . LYS A 1 115 ? 2.524 -8.761 1.255 1.00 84.94 115 LYS A CA 1
ATOM 878 C C . LYS A 1 115 ? 1.330 -8.324 2.110 1.00 84.94 115 LYS A C 1
ATOM 880 O O . LYS A 1 115 ? 1.444 -7.473 2.993 1.00 84.94 115 LYS A O 1
ATOM 885 N N . GLY A 1 116 ? 0.181 -8.966 1.893 1.00 83.12 116 GLY A N 1
ATOM 886 C CA . GLY A 1 116 ? -1.046 -8.703 2.652 1.00 83.12 116 GLY A CA 1
ATOM 887 C C . GLY A 1 116 ? -1.708 -7.355 2.344 1.00 83.12 116 GLY A C 1
ATOM 888 O O . GLY A 1 116 ? -2.651 -6.974 3.040 1.00 83.12 116 GLY A O 1
ATOM 889 N N . GLY A 1 117 ? -1.231 -6.641 1.322 1.00 85.19 117 GLY A N 1
ATOM 890 C CA . GLY A 1 117 ? -1.868 -5.442 0.796 1.00 85.19 117 GLY A CA 1
ATOM 891 C C . GLY A 1 117 ? -2.493 -5.681 -0.576 1.00 85.19 117 GLY A C 1
ATOM 892 O O . GLY A 1 117 ? -2.499 -6.786 -1.111 1.00 85.19 117 GLY A O 1
ATOM 893 N N . LYS A 1 118 ? -3.073 -4.618 -1.127 1.00 89.38 118 LYS A N 1
ATOM 894 C CA . LYS A 1 118 ? -3.679 -4.624 -2.461 1.00 89.38 118 LYS A CA 1
ATOM 895 C C . LYS A 1 118 ? -2.627 -4.310 -3.515 1.00 89.38 118 LYS A C 1
ATOM 897 O O . LYS A 1 118 ? -1.680 -3.584 -3.209 1.00 89.38 118 LYS A O 1
ATOM 902 N N . LYS A 1 119 ? -2.841 -4.776 -4.746 1.00 92.19 119 LYS A N 1
ATOM 903 C CA . LYS A 1 119 ? -2.015 -4.398 -5.892 1.00 92.19 119 LYS A CA 1
ATOM 904 C C . LYS A 1 119 ? -2.019 -2.876 -6.078 1.00 92.19 119 LYS A C 1
ATOM 906 O O . LYS A 1 119 ? -3.064 -2.223 -5.994 1.00 92.19 119 LYS A O 1
ATOM 911 N N . ILE A 1 120 ? -0.832 -2.327 -6.304 1.00 92.38 120 ILE A N 1
ATOM 912 C CA . ILE A 1 120 ? -0.562 -0.911 -6.525 1.00 92.38 120 ILE A CA 1
ATOM 913 C C . ILE A 1 120 ? 0.010 -0.754 -7.928 1.00 92.38 120 ILE A C 1
ATOM 915 O O . ILE A 1 120 ? 1.032 -1.360 -8.240 1.00 92.38 120 ILE A O 1
ATOM 919 N N . THR A 1 121 ? -0.592 0.113 -8.734 1.00 93.75 121 THR A N 1
ATOM 920 C CA . THR A 1 121 ? -0.062 0.472 -10.054 1.00 93.75 121 THR A CA 1
ATOM 921 C C . THR A 1 121 ? 0.437 1.907 -10.006 1.00 93.75 121 THR A C 1
ATOM 923 O O . THR A 1 121 ? -0.311 2.824 -9.647 1.00 93.75 121 THR A O 1
ATOM 926 N N . ILE A 1 122 ? 1.711 2.113 -10.343 1.00 92.56 122 ILE A N 1
ATOM 927 C CA . ILE A 1 122 ? 2.329 3.442 -10.410 1.00 92.56 122 ILE A CA 1
ATOM 928 C C . ILE A 1 122 ? 2.690 3.762 -11.850 1.00 92.56 122 ILE A C 1
ATOM 930 O O . ILE A 1 122 ? 3.359 2.968 -12.503 1.00 92.56 122 ILE A O 1
ATOM 934 N N . ASN A 1 123 ? 2.291 4.946 -12.311 1.00 90.38 123 ASN A N 1
ATOM 935 C CA . ASN A 1 123 ? 2.630 5.493 -13.620 1.00 90.38 123 ASN A CA 1
ATOM 936 C C . ASN A 1 123 ? 2.941 7.004 -13.518 1.00 90.38 123 ASN A C 1
ATOM 938 O O . ASN A 1 123 ? 3.013 7.567 -12.422 1.00 90.38 123 ASN A O 1
ATOM 942 N N . SER A 1 124 ? 3.126 7.684 -14.654 1.00 82.38 124 SER A N 1
ATOM 943 C CA . SER A 1 124 ? 3.377 9.136 -14.696 1.00 82.38 124 SER A CA 1
ATOM 944 C C . SER A 1 124 ? 2.215 10.000 -14.192 1.00 82.38 124 SER A C 1
ATOM 946 O O . SER A 1 124 ? 2.428 11.155 -13.829 1.00 82.38 124 SER A O 1
ATOM 948 N N . GLU A 1 125 ? 0.993 9.469 -14.188 1.00 84.50 125 GLU A N 1
ATOM 949 C CA . GLU A 1 125 ? -0.223 10.174 -13.766 1.00 84.50 125 GLU A CA 1
ATOM 950 C C . GLU A 1 125 ? -0.465 10.053 -12.255 1.00 84.50 125 GLU A C 1
ATOM 952 O O . GLU A 1 125 ? -1.111 10.916 -11.656 1.00 84.50 125 GLU A O 1
ATOM 957 N N . GLY A 1 126 ? 0.084 9.020 -11.609 1.00 86.94 126 GLY A N 1
ATOM 958 C CA . GLY A 1 126 ? 0.026 8.861 -10.163 1.00 86.94 126 GLY A CA 1
ATOM 959 C C . GLY A 1 126 ? 0.065 7.411 -9.689 1.00 86.94 126 GLY A C 1
ATOM 960 O O . GLY A 1 126 ? 0.711 6.548 -10.277 1.00 86.94 126 GLY A O 1
ATOM 961 N N . VAL A 1 127 ? -0.597 7.171 -8.555 1.00 90.88 127 VAL A N 1
ATOM 962 C CA . VAL A 1 127 ? -0.690 5.861 -7.898 1.00 90.88 127 VAL A CA 1
ATOM 963 C C . VAL A 1 127 ? -2.153 5.443 -7.859 1.00 90.88 127 VAL A C 1
ATOM 965 O O . VAL A 1 127 ? -2.988 6.183 -7.335 1.00 90.88 127 VAL A O 1
ATOM 968 N N . THR A 1 128 ? -2.447 4.249 -8.359 1.00 92.56 128 THR A N 1
ATOM 969 C CA . THR A 1 128 ? -3.770 3.620 -8.287 1.00 92.56 128 THR A CA 1
ATOM 970 C C . THR A 1 128 ? -3.694 2.320 -7.487 1.00 92.56 128 THR A C 1
ATOM 972 O O . THR A 1 128 ? -2.619 1.746 -7.313 1.00 92.56 128 THR A O 1
ATOM 975 N N . TYR A 1 129 ? -4.829 1.899 -6.933 1.00 89.50 129 TYR A N 1
ATOM 976 C CA . TYR A 1 129 ? -4.952 0.680 -6.135 1.00 89.50 129 TYR A CA 1
ATOM 977 C C . TYR A 1 129 ? -6.064 -0.159 -6.746 1.00 89.50 129 TYR A C 1
ATOM 979 O O . TYR A 1 129 ? -7.114 0.395 -7.071 1.00 89.50 129 TYR A O 1
ATOM 987 N N . GLU A 1 130 ? -5.843 -1.462 -6.875 1.00 87.81 130 GLU A N 1
ATOM 988 C CA . GLU A 1 130 ? -6.898 -2.395 -7.275 1.00 87.81 130 GLU A CA 1
ATOM 989 C C . GLU A 1 130 ? -7.982 -2.451 -6.177 1.00 87.81 130 GLU A C 1
ATOM 991 O O . GLU A 1 130 ? -7.671 -2.299 -4.988 1.00 87.81 130 GLU A O 1
ATOM 996 N N . ASP A 1 131 ? -9.257 -2.572 -6.560 1.00 70.00 131 ASP A N 1
ATOM 997 C CA . ASP A 1 131 ? -10.395 -2.562 -5.621 1.00 70.00 131 ASP A CA 1
ATOM 998 C C . ASP A 1 131 ? -10.559 -3.897 -4.879 1.00 70.00 131 ASP A C 1
ATOM 1000 O O . ASP A 1 131 ? -10.365 -4.968 -5.486 1.00 70.00 131 ASP A O 1
#

pLDDT: mean 84.89, std 9.86, range [49.47, 97.0]